Protein AF-A0A7V9QC37-F1 (afdb_monomer)

pLDDT: mean 75.54, std 16.84, range [32.41, 96.56]

Nearest PDB structures (foldseek):
  2bx2-assembly1_L  TM=6.030E-01  e=2.414E-02  Escherichia coli
  3cw2-assembly4_H  TM=5.664E-01  e=1.465E-01  Saccharolobus solfataricus
  8oz0-assembly1_D  TM=5.787E-01  e=1.755E-01  Homo sapiens
  2c4r-assembly1_L  TM=5.734E-01  e=3.611E-01  Escherichia coli
  1q46-assembly1_A  TM=5.585E-01  e=3.202E-01  Saccharomyces cerevisiae

Solvent-accessible surface area (backbone atoms only — not comparable to full-atom values): 7941 Å² total; per-residue (Å²): 91,75,60,98,72,37,40,27,31,46,80,93,36,78,46,62,62,88,71,66,55,96,83,63,50,63,52,73,46,69,44,72,46,99,86,70,48,55,35,38,49,35,37,35,53,51,74,56,80,71,90,78,86,76,96,73,97,69,88,80,61,93,61,74,36,79,49,46,31,28,28,69,41,71,38,74,90,73,36,34,32,32,32,40,33,84,72,76,69,68,31,39,39,30,60,47,84,82,57,50,74,64,57,50,53,56,56,67,69,61,51,69,67,41,78,44,40,31,37,22,37,73,47,47,98,51,34,28,36,51,74,44,79,105

Secondary structure (DSSP, 8-state):
---TT-EEEETTEEE-GGG--TT--EEEEEEE-TTS-EEEEEEEEPP---------SS--S---EEEEEEEEEEETTTTEEEEEESSSS-EEEE--TT--HHHHHHHHH--TT-EEEEEEEESSSSEEEEEEE-

Mean predicted aligned error: 10.8 Å

Structure (mmCIF, N/CA/C/O backbone):
data_AF-A0A7V9QC37-F1
#
_entry.id   AF-A0A7V9QC37-F1
#
loop_
_atom_site.group_PDB
_atom_site.id
_atom_site.type_symbol
_atom_site.label_atom_id
_atom_site.label_alt_id
_atom_site.label_comp_id
_atom_site.label_asym_id
_atom_site.label_entity_id
_atom_site.label_seq_id
_atom_site.pdbx_PDB_ins_code
_atom_site.Cartn_x
_atom_site.Cartn_y
_atom_site.Cartn_z
_atom_site.occupancy
_atom_site.B_iso_or_equiv
_atom_site.auth_seq_id
_atom_site.auth_comp_id
_atom_site.auth_asym_id
_atom_site.auth_atom_id
_atom_site.pdbx_PDB_model_num
ATOM 1 N N . ARG A 1 1 ? -7.685 -12.011 21.308 1.00 62.56 1 ARG A N 1
ATOM 2 C CA . ARG A 1 1 ? -7.407 -13.052 20.279 1.00 62.56 1 ARG A CA 1
ATOM 3 C C . ARG A 1 1 ? -8.007 -12.599 18.941 1.00 62.56 1 ARG A C 1
ATOM 5 O O . ARG A 1 1 ? -8.798 -11.662 18.954 1.00 62.56 1 ARG A O 1
ATOM 12 N N . TYR A 1 2 ? -7.623 -13.195 17.811 1.00 61.06 2 TYR A N 1
ATOM 13 C CA . TYR A 1 2 ? -8.267 -12.970 16.506 1.00 61.06 2 TYR A CA 1
ATOM 14 C C . TYR A 1 2 ? -8.790 -14.308 15.972 1.00 61.06 2 TYR A C 1
ATOM 16 O O . TYR A 1 2 ? -8.228 -15.351 16.304 1.00 61.06 2 TYR A O 1
ATOM 24 N N . ASP A 1 3 ? -9.869 -14.284 15.199 1.00 66.50 3 ASP A N 1
ATOM 25 C CA . ASP A 1 3 ? -10.460 -15.467 14.571 1.00 66.50 3 ASP A CA 1
ATOM 26 C C . ASP A 1 3 ? -10.618 -15.238 13.056 1.00 66.50 3 ASP A C 1
ATOM 28 O O . ASP A 1 3 ? -10.183 -14.218 12.513 1.00 66.50 3 ASP A O 1
ATOM 32 N N . GLY A 1 4 ? -11.235 -16.187 12.349 1.00 58.22 4 GLY A N 1
ATOM 33 C CA . GLY A 1 4 ? -11.501 -16.059 10.912 1.00 58.22 4 GLY A CA 1
ATOM 34 C C . GLY A 1 4 ? -12.447 -14.909 10.532 1.00 58.22 4 GLY A C 1
ATOM 35 O O . GLY A 1 4 ? -12.607 -14.638 9.345 1.00 58.22 4 GLY A O 1
ATOM 36 N N . ARG A 1 5 ? -13.069 -14.227 11.505 1.00 63.59 5 ARG A N 1
ATOM 37 C CA . ARG A 1 5 ? -13.974 -13.087 11.297 1.00 63.59 5 ARG A CA 1
ATOM 38 C C . ARG A 1 5 ? -13.274 -11.739 11.479 1.00 63.59 5 ARG A C 1
ATOM 40 O O . ARG A 1 5 ? -13.870 -10.706 11.176 1.00 63.59 5 ARG A O 1
ATOM 47 N N . THR A 1 6 ? -12.023 -11.720 11.943 1.00 65.38 6 THR A N 1
ATOM 48 C CA . THR A 1 6 ? -11.250 -10.485 12.109 1.00 65.38 6 THR A CA 1
ATOM 49 C C . THR A 1 6 ? -10.962 -9.837 10.754 1.00 65.38 6 THR A C 1
ATOM 51 O O . THR A 1 6 ? -10.182 -10.344 9.946 1.00 65.38 6 THR A O 1
ATOM 54 N N . GLN A 1 7 ? -11.558 -8.668 10.522 1.00 66.62 7 GLN A N 1
ATOM 55 C CA . GLN A 1 7 ? -11.400 -7.920 9.277 1.00 66.62 7 GLN A CA 1
ATOM 56 C C . GLN A 1 7 ? -10.353 -6.814 9.442 1.00 66.62 7 GLN A C 1
ATOM 58 O O . GLN A 1 7 ? -10.517 -5.912 10.270 1.00 66.62 7 GLN A O 1
ATOM 63 N N . VAL A 1 8 ? -9.291 -6.849 8.631 1.00 71.38 8 VAL A N 1
ATOM 64 C CA . VAL A 1 8 ? -8.331 -5.740 8.544 1.00 71.38 8 VAL A CA 1
ATOM 65 C C . VAL A 1 8 ? -8.807 -4.769 7.482 1.00 71.38 8 VAL A C 1
ATOM 67 O O . VAL A 1 8 ? -9.106 -5.163 6.361 1.00 71.38 8 VAL A O 1
ATOM 70 N N . THR A 1 9 ? -8.875 -3.493 7.827 1.00 72.50 9 THR A N 1
ATOM 71 C CA . THR A 1 9 ? -9.297 -2.422 6.933 1.00 72.50 9 THR A CA 1
ATOM 72 C C . THR A 1 9 ? -8.195 -1.384 6.808 1.00 72.50 9 THR A C 1
ATOM 74 O O . THR A 1 9 ? -7.628 -0.933 7.801 1.00 72.50 9 THR A O 1
ATOM 77 N N . TYR A 1 10 ? -7.880 -0.990 5.582 1.00 71.38 10 TYR A N 1
ATOM 78 C CA . TYR A 1 10 ? -6.961 0.108 5.299 1.00 71.38 10 T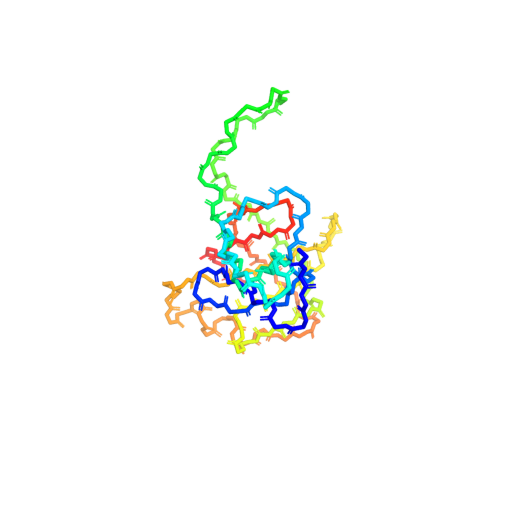YR A CA 1
ATOM 79 C C . TYR A 1 10 ? -7.523 0.919 4.138 1.00 71.38 10 TYR A C 1
ATOM 81 O O . TYR A 1 10 ? -7.952 0.339 3.143 1.00 71.38 10 TYR A O 1
ATOM 89 N N . ASN A 1 11 ? -7.601 2.245 4.286 1.00 69.56 11 ASN A N 1
ATOM 90 C CA . ASN A 1 11 ? -8.251 3.121 3.305 1.00 69.56 11 ASN A CA 1
ATOM 91 C C . ASN A 1 11 ? -9.614 2.561 2.836 1.00 69.56 11 ASN A C 1
ATOM 93 O O . ASN A 1 11 ? -9.886 2.432 1.644 1.00 69.56 11 ASN A O 1
ATOM 97 N N . GLY A 1 12 ? -10.463 2.139 3.782 1.00 68.31 12 GLY A N 1
ATOM 98 C CA . GLY A 1 12 ? -11.806 1.591 3.520 1.00 68.31 12 GLY A CA 1
ATOM 99 C C . GLY A 1 12 ? -11.863 0.264 2.748 1.00 68.31 12 GLY A C 1
ATOM 100 O O . GLY A 1 12 ? -12.953 -0.245 2.513 1.00 68.31 12 GLY A O 1
ATOM 101 N N . ARG A 1 13 ? -10.720 -0.320 2.378 1.00 71.69 13 ARG A N 1
ATOM 102 C CA . ARG A 1 13 ? -10.617 -1.626 1.718 1.00 71.69 13 ARG A CA 1
ATOM 103 C C . ARG A 1 13 ? -10.305 -2.699 2.750 1.00 71.69 13 ARG A C 1
ATOM 105 O O . ARG A 1 13 ? -9.618 -2.428 3.734 1.00 71.69 13 ARG A O 1
ATOM 112 N N . SER A 1 14 ? -10.825 -3.903 2.532 1.00 71.25 14 SER A N 1
ATOM 113 C CA . SER A 1 14 ? -10.595 -5.045 3.420 1.00 71.25 14 SER A CA 1
ATOM 114 C C . SER A 1 14 ? -9.414 -5.871 2.945 1.00 71.25 14 SER A C 1
ATOM 116 O O . SER A 1 14 ? -9.299 -6.151 1.756 1.00 71.25 14 SER A O 1
ATOM 118 N N . PHE A 1 15 ? -8.571 -6.284 3.881 1.00 69.38 15 PHE A N 1
ATOM 119 C CA . PHE A 1 15 ? -7.379 -7.076 3.635 1.00 69.38 15 PHE A CA 1
ATOM 120 C C . PHE A 1 15 ? -7.346 -8.288 4.574 1.00 69.38 15 PHE A C 1
ATOM 122 O O . PHE A 1 15 ? -7.899 -8.235 5.678 1.00 69.38 15 PHE A O 1
ATOM 129 N N . PRO A 1 16 ? -6.678 -9.384 4.176 1.00 66.56 16 PRO A N 1
ATOM 130 C CA . PRO A 1 16 ? -6.434 -10.503 5.078 1.00 66.56 16 PRO A CA 1
ATOM 131 C C . PRO A 1 16 ? -5.537 -10.074 6.247 1.00 66.56 16 PRO A C 1
ATOM 133 O O . PRO A 1 16 ? -4.683 -9.201 6.090 1.00 66.56 16 PRO A O 1
ATOM 136 N N . ILE A 1 17 ? -5.654 -10.732 7.406 1.00 67.56 17 ILE A N 1
ATOM 137 C CA . ILE A 1 17 ? -4.822 -10.413 8.582 1.00 67.56 17 ILE A CA 1
ATOM 138 C C . ILE A 1 17 ? -3.322 -10.598 8.330 1.00 67.56 17 ILE A C 1
ATOM 140 O O . ILE A 1 17 ? -2.512 -9.855 8.866 1.00 67.56 17 ILE A O 1
ATOM 144 N N . ARG A 1 18 ? -2.961 -11.506 7.412 1.00 67.94 18 ARG A N 1
ATOM 145 C CA . ARG A 1 18 ? -1.588 -11.708 6.912 1.00 67.94 18 ARG A CA 1
ATOM 146 C C . ARG A 1 18 ? -1.008 -10.484 6.199 1.00 67.94 18 ARG A C 1
ATOM 148 O O . ARG A 1 18 ? 0.149 -10.500 5.808 1.00 67.94 18 ARG A O 1
ATOM 155 N N . SER A 1 19 ? -1.831 -9.470 5.941 1.00 66.31 19 SER A N 1
ATOM 156 C CA . SER A 1 19 ? -1.374 -8.199 5.400 1.00 66.31 19 SER A CA 1
ATOM 157 C C . SER A 1 19 ? -0.819 -7.259 6.468 1.00 66.31 19 SER A C 1
ATOM 159 O O . SER A 1 19 ? -0.167 -6.292 6.092 1.00 66.31 19 SER A O 1
ATOM 161 N N . LEU A 1 20 ? -1.091 -7.512 7.751 1.00 70.19 20 LEU A N 1
ATOM 162 C CA . LEU A 1 20 ? -0.498 -6.755 8.845 1.00 70.19 20 LEU A CA 1
ATOM 163 C C . LEU A 1 20 ? 0.941 -7.198 9.053 1.00 70.19 20 LEU A C 1
ATOM 165 O O . LEU A 1 20 ? 1.210 -8.389 9.224 1.00 70.19 20 LEU A O 1
ATOM 169 N N . ASP A 1 21 ? 1.833 -6.223 9.115 1.00 67.19 21 ASP A N 1
ATOM 170 C CA . ASP A 1 21 ? 3.237 -6.442 9.412 1.00 67.19 21 ASP A CA 1
ATOM 171 C C . ASP A 1 21 ? 3.616 -5.869 10.776 1.00 67.19 21 ASP A C 1
ATOM 173 O O . ASP A 1 21 ? 2.990 -4.948 11.311 1.00 67.19 21 ASP A O 1
ATOM 177 N N . ARG A 1 22 ? 4.672 -6.433 11.376 1.00 59.03 22 ARG A N 1
ATOM 178 C CA . ARG A 1 22 ? 5.201 -5.914 12.642 1.00 59.03 22 ARG A CA 1
ATOM 179 C C . ARG A 1 22 ? 5.661 -4.469 12.435 1.00 59.03 22 ARG A C 1
ATOM 181 O O . ARG A 1 22 ? 6.537 -4.208 11.613 1.00 59.03 22 ARG A O 1
ATOM 188 N N . GLY A 1 23 ? 5.088 -3.553 13.213 1.00 63.38 23 GLY A N 1
ATOM 189 C CA . GLY A 1 23 ? 5.325 -2.111 13.101 1.00 63.38 23 GLY A CA 1
ATOM 190 C C . GLY A 1 23 ? 4.161 -1.329 12.488 1.00 63.38 23 GLY A C 1
ATOM 191 O O . GLY A 1 23 ? 4.195 -0.101 12.523 1.00 63.38 23 GLY A O 1
ATOM 192 N N . ASP A 1 24 ? 3.120 -2.001 11.985 1.00 68.56 24 ASP A N 1
ATOM 193 C CA . ASP A 1 24 ? 1.884 -1.331 11.582 1.00 68.56 24 ASP A CA 1
ATOM 194 C C . ASP A 1 24 ? 1.177 -0.747 12.814 1.00 68.56 24 ASP A C 1
ATOM 196 O O . ASP A 1 24 ? 0.861 -1.457 13.774 1.00 68.56 24 ASP A O 1
ATOM 200 N N . ARG A 1 25 ? 0.896 0.561 12.785 1.00 69.38 25 ARG A N 1
ATOM 201 C CA . ARG A 1 25 ? 0.025 1.187 13.781 1.00 69.38 25 ARG A CA 1
ATOM 202 C C . ARG A 1 25 ? -1.421 0.902 13.399 1.00 69.38 25 ARG A C 1
ATOM 204 O O . ARG A 1 25 ? -1.837 1.171 12.272 1.00 69.38 25 ARG A O 1
ATOM 211 N N . VAL A 1 26 ? -2.181 0.343 14.332 1.00 71.38 26 VAL A N 1
ATOM 212 C CA . VAL A 1 26 ? -3.566 -0.054 14.090 1.00 71.38 26 VAL A CA 1
ATOM 213 C C . VAL A 1 26 ? -4.484 0.404 15.216 1.00 71.38 26 VAL A C 1
ATOM 215 O O . VAL A 1 26 ? -4.119 0.316 16.385 1.00 71.38 26 VAL A O 1
ATOM 218 N N . SER A 1 27 ? -5.703 0.817 14.876 1.00 76.88 27 SER A N 1
ATOM 219 C CA . SER A 1 27 ? -6.808 0.916 15.832 1.00 76.88 27 SER A CA 1
ATOM 220 C C . SER A 1 27 ? -7.626 -0.375 15.781 1.00 76.88 27 SER A C 1
ATOM 222 O O . SER A 1 27 ? -8.017 -0.837 14.706 1.00 76.88 27 SER A O 1
ATOM 224 N N . ILE A 1 28 ? -7.894 -0.975 16.941 1.00 75.62 28 ILE A N 1
ATOM 225 C CA . ILE A 1 28 ? -8.604 -2.255 17.043 1.00 75.62 28 ILE A CA 1
ATOM 226 C C . ILE A 1 28 ? -9.947 -2.030 17.733 1.00 75.62 28 ILE A C 1
ATOM 228 O O . ILE A 1 2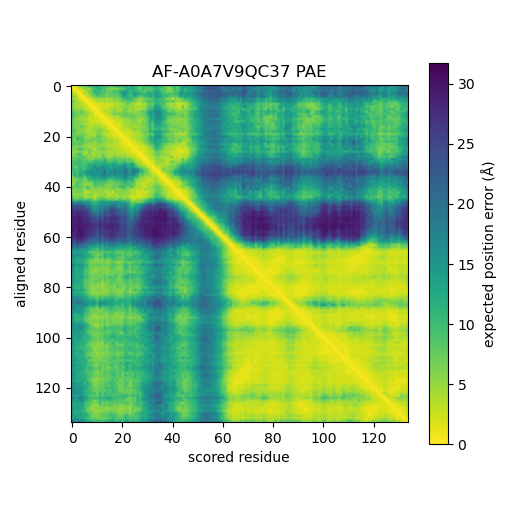8 ? -10.003 -1.535 18.854 1.00 75.62 28 ILE A O 1
ATOM 232 N N . GLN A 1 29 ? -11.029 -2.438 17.077 1.00 77.00 29 GLN A N 1
ATOM 233 C CA . GLN A 1 29 ? -12.333 -2.590 17.704 1.00 77.00 29 GLN A CA 1
ATOM 234 C C . GLN A 1 29 ? -12.456 -4.019 18.231 1.00 77.00 29 GLN A C 1
ATOM 236 O O . GLN A 1 29 ? -12.466 -4.980 17.452 1.00 77.00 29 GLN A O 1
ATOM 241 N N . VAL A 1 30 ? -12.537 -4.144 19.554 1.00 79.38 30 VAL A N 1
ATOM 242 C CA . VAL A 1 30 ? -12.715 -5.421 20.249 1.00 79.38 30 VAL A CA 1
ATOM 243 C C . VAL A 1 30 ? -14.179 -5.649 20.607 1.00 79.38 30 VAL A C 1
ATOM 245 O O . VAL A 1 30 ? -14.917 -4.706 20.886 1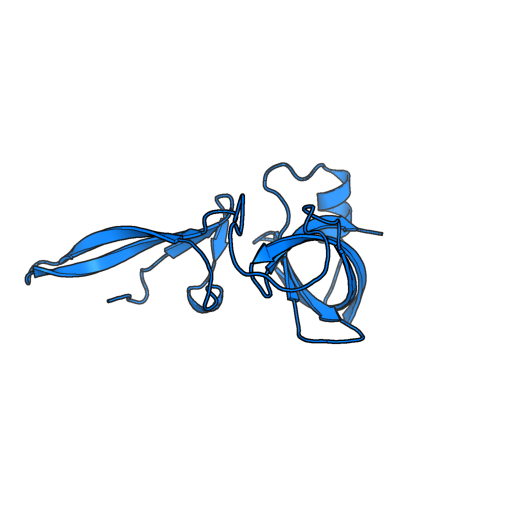.00 79.38 30 VAL A O 1
ATOM 248 N N . GLU A 1 31 ? -14.589 -6.909 20.597 1.00 75.56 31 GLU A N 1
ATOM 249 C CA . GLU A 1 31 ? -15.889 -7.371 21.065 1.00 75.56 31 GLU A CA 1
ATOM 250 C C . GLU A 1 31 ? -15.683 -8.440 22.134 1.00 75.56 31 GLU A C 1
ATOM 252 O O . GLU A 1 31 ? -14.737 -9.231 22.066 1.00 75.56 31 GLU A O 1
ATOM 257 N N . ARG A 1 32 ? -16.541 -8.426 23.153 1.00 67.62 32 ARG A N 1
ATOM 258 C CA . ARG A 1 32 ? -16.473 -9.367 24.265 1.00 67.62 32 ARG A CA 1
ATOM 259 C C . ARG A 1 32 ? -17.414 -10.530 23.962 1.00 67.62 32 ARG A C 1
ATOM 261 O O . ARG A 1 32 ? -18.609 -10.321 23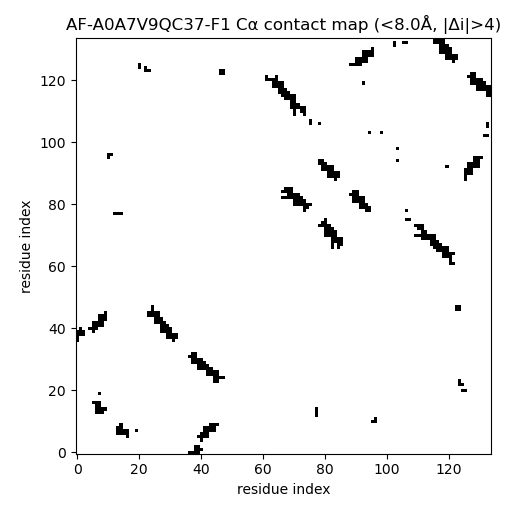.802 1.00 67.62 32 ARG A O 1
ATOM 268 N N . GLY A 1 33 ? -16.866 -11.734 23.846 1.00 66.25 33 GLY A N 1
ATOM 269 C CA . GLY A 1 33 ? -17.647 -12.952 23.659 1.00 66.25 33 GLY A CA 1
ATOM 270 C C . GLY A 1 33 ? -18.364 -13.377 24.943 1.00 66.25 33 GLY A C 1
ATOM 271 O O . GLY A 1 33 ? -18.032 -12.922 26.037 1.00 66.25 33 GLY A O 1
ATOM 272 N N . ASN A 1 34 ? -19.306 -14.315 24.818 1.00 62.28 34 ASN A N 1
ATOM 273 C CA . ASN A 1 34 ? -20.195 -14.756 25.907 1.00 62.28 34 ASN A CA 1
ATOM 274 C C . ASN A 1 34 ? -19.481 -15.338 27.145 1.00 62.28 34 ASN A C 1
ATOM 276 O O . ASN A 1 34 ? -20.088 -15.429 28.205 1.00 62.28 34 ASN A O 1
ATOM 280 N N . ARG A 1 35 ? -18.204 -15.732 27.034 1.00 72.56 35 ARG A N 1
ATOM 281 C CA . ARG A 1 35 ? -17.375 -16.239 28.149 1.00 72.56 35 ARG A CA 1
ATOM 282 C C . ARG A 1 35 ? -16.378 -15.209 28.698 1.00 72.56 35 ARG A C 1
ATOM 284 O O . ARG A 1 35 ? -15.488 -15.563 29.459 1.00 72.56 35 ARG A O 1
ATOM 291 N N . GLY A 1 36 ? -16.500 -13.938 28.306 1.00 68.75 36 GLY A N 1
ATOM 292 C CA . GLY A 1 36 ? -15.610 -12.856 28.744 1.00 68.75 36 GLY A CA 1
ATOM 293 C C . GLY A 1 36 ? -14.356 -12.657 27.883 1.00 68.75 36 GLY A C 1
ATOM 294 O O . GLY A 1 36 ? -13.643 -11.672 28.079 1.00 68.75 36 GLY A O 1
ATOM 295 N N . ASP A 1 37 ? -14.116 -13.528 26.900 1.00 75.19 37 ASP A N 1
ATOM 296 C CA . ASP A 1 37 ? -12.998 -13.441 25.955 1.00 75.19 37 ASP A CA 1
ATOM 297 C C . ASP A 1 37 ? -13.091 -12.201 25.046 1.00 75.19 37 ASP A C 1
ATOM 299 O O . ASP A 1 37 ? -14.148 -11.894 24.497 1.00 75.19 37 ASP A O 1
ATOM 303 N N . LEU A 1 38 ? -11.969 -11.502 24.835 1.00 65.25 38 LEU A N 1
ATOM 304 C CA . LEU A 1 38 ? -11.887 -10.358 23.918 1.00 65.25 38 LEU A CA 1
ATOM 305 C C . LEU A 1 38 ? -11.418 -10.793 22.521 1.00 65.25 38 LEU A C 1
ATOM 307 O O . LEU A 1 38 ? -10.288 -11.276 22.333 1.00 65.25 38 LEU A O 1
ATOM 311 N N . TYR A 1 39 ? -12.269 -10.554 21.525 1.00 69.12 39 TYR A N 1
ATOM 312 C CA . TYR A 1 39 ? -12.012 -10.835 20.116 1.00 69.12 39 TYR A CA 1
ATOM 313 C C . TYR A 1 39 ? -11.849 -9.543 19.320 1.00 69.12 39 TYR A C 1
ATOM 315 O O . TYR A 1 39 ? -12.631 -8.605 19.456 1.00 69.12 39 TYR A O 1
ATOM 323 N N . ALA A 1 40 ? -10.829 -9.487 18.465 1.00 68.06 40 ALA A N 1
ATOM 324 C CA . ALA A 1 40 ? -10.670 -8.388 17.523 1.00 68.06 40 ALA A CA 1
ATOM 325 C C . ALA A 1 40 ? -11.702 -8.530 16.393 1.00 68.06 40 ALA A C 1
ATOM 327 O O . ALA A 1 40 ? -11.560 -9.394 15.528 1.00 68.06 40 ALA A O 1
ATOM 328 N N . ARG A 1 41 ? -12.728 -7.674 16.376 1.00 73.00 41 ARG A N 1
ATOM 329 C CA . ARG A 1 41 ? -13.732 -7.660 15.301 1.00 73.00 41 ARG A CA 1
ATOM 330 C C . ARG A 1 41 ? -13.222 -6.909 14.076 1.00 73.00 41 ARG A C 1
ATOM 332 O O . ARG A 1 41 ? -13.368 -7.373 12.948 1.00 73.00 41 ARG A O 1
ATOM 339 N N . ARG A 1 42 ? -12.600 -5.749 14.291 1.00 69.50 42 ARG A N 1
ATOM 340 C CA . ARG A 1 42 ? -12.094 -4.902 13.207 1.00 69.50 42 ARG A CA 1
ATOM 341 C C . ARG A 1 42 ? -10.748 -4.313 13.572 1.00 69.50 42 ARG A C 1
ATOM 343 O O . ARG A 1 42 ? -10.596 -3.735 14.641 1.00 69.50 42 ARG A O 1
ATOM 350 N N . ILE A 1 43 ? -9.796 -4.417 12.657 1.00 71.56 43 ILE A N 1
ATOM 351 C CA . ILE A 1 43 ? -8.494 -3.763 12.758 1.00 71.56 43 ILE A CA 1
ATOM 352 C C . ILE A 1 43 ? -8.441 -2.707 11.660 1.00 71.56 43 ILE A C 1
ATOM 354 O O . ILE A 1 43 ? -8.724 -3.004 10.502 1.00 71.56 43 ILE A O 1
ATOM 358 N N . ARG A 1 44 ? -8.112 -1.465 11.998 1.00 70.06 44 ARG A N 1
ATOM 359 C CA . ARG A 1 44 ? -7.906 -0.382 11.038 1.00 70.06 44 ARG A CA 1
ATOM 360 C C . ARG A 1 44 ? -6.439 0.007 11.054 1.00 70.06 44 ARG A C 1
ATOM 362 O O . ARG A 1 44 ? -5.944 0.388 12.103 1.00 70.06 44 ARG A O 1
ATOM 369 N N . VAL A 1 45 ? -5.757 -0.076 9.915 1.00 69.94 45 VAL A N 1
ATOM 370 C CA . VAL A 1 45 ? -4.374 0.409 9.810 1.00 69.94 45 VAL A CA 1
ATOM 371 C C . VAL A 1 45 ? -4.398 1.928 9.731 1.00 69.94 45 VAL A C 1
ATOM 373 O O . VAL A 1 45 ? -5.035 2.504 8.846 1.00 69.94 45 VAL A O 1
ATOM 376 N N . GLU A 1 46 ? -3.723 2.571 10.673 1.00 66.00 46 GLU A N 1
ATOM 377 C CA . GLU A 1 46 ? -3.521 4.009 10.674 1.00 66.00 46 GLU A CA 1
ATOM 378 C C . GLU A 1 46 ? -2.357 4.311 9.734 1.00 66.00 46 GLU A C 1
ATOM 380 O O . GLU A 1 46 ? -1.244 3.818 9.916 1.00 66.00 46 GLU A O 1
ATOM 385 N N . SER A 1 47 ? -2.608 5.112 8.697 1.00 53.56 47 SER A N 1
ATOM 386 C CA . SER A 1 47 ? -1.540 5.651 7.858 1.00 53.56 47 SER A CA 1
ATOM 387 C C . SER A 1 47 ? -0.558 6.386 8.765 1.00 53.56 47 SER A C 1
ATOM 389 O O . SER A 1 47 ? -0.963 7.354 9.417 1.00 53.56 47 SER A O 1
ATOM 391 N N . ALA A 1 48 ? 0.694 5.930 8.829 1.00 45.94 48 ALA A N 1
ATOM 392 C CA . ALA A 1 48 ? 1.720 6.526 9.670 1.00 45.94 48 ALA A CA 1
ATOM 393 C C . ALA A 1 48 ? 2.007 7.965 9.216 1.00 45.94 48 ALA A C 1
ATOM 395 O O . ALA A 1 48 ? 2.932 8.239 8.457 1.00 45.94 48 ALA A O 1
ATOM 396 N N . ARG A 1 49 ? 1.221 8.929 9.699 1.00 40.94 49 A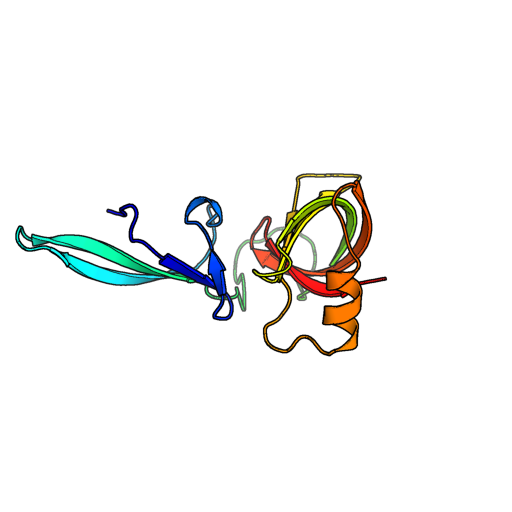RG A N 1
ATOM 397 C CA . ARG A 1 49 ? 1.672 10.311 9.767 1.00 40.94 49 ARG A CA 1
ATOM 398 C C . ARG A 1 49 ? 2.552 10.402 11.001 1.00 40.94 49 ARG A C 1
ATOM 400 O O . ARG A 1 49 ? 2.048 10.476 12.115 1.00 40.94 49 ARG A O 1
ATOM 407 N N . ARG A 1 50 ? 3.861 10.447 10.735 1.00 39.06 50 ARG A N 1
ATOM 408 C CA . ARG A 1 50 ? 4.972 10.700 11.665 1.00 39.06 50 ARG A CA 1
ATOM 409 C C . ARG A 1 50 ? 5.452 9.450 12.408 1.00 39.06 50 ARG A C 1
ATOM 411 O O . ARG A 1 50 ? 5.013 9.145 13.510 1.00 39.06 50 ARG A O 1
ATOM 418 N N . ALA A 1 51 ? 6.463 8.798 11.838 1.00 35.66 51 ALA A N 1
ATOM 419 C CA . ALA A 1 51 ? 7.497 8.181 12.657 1.00 35.66 51 ALA A CA 1
ATOM 420 C C . ALA A 1 51 ? 8.344 9.318 13.260 1.00 35.66 51 ALA A C 1
ATOM 422 O O . ALA A 1 51 ? 9.356 9.725 12.697 1.00 35.66 51 ALA A O 1
ATOM 423 N N . SER A 1 52 ? 7.874 9.910 14.361 1.00 38.72 52 SER A N 1
ATOM 424 C CA . SER A 1 52 ? 8.739 10.705 15.229 1.00 38.72 52 SER A CA 1
ATOM 425 C C . SER A 1 52 ? 9.525 9.744 16.118 1.00 38.72 52 SER A C 1
ATOM 427 O O . SER A 1 52 ? 8.922 9.037 16.922 1.00 38.72 52 SER A O 1
ATOM 429 N N . GLY A 1 53 ? 10.851 9.760 15.985 1.00 35.47 53 GLY A N 1
ATOM 430 C CA . GLY A 1 53 ? 11.773 9.208 16.976 1.00 35.47 53 GLY A CA 1
ATOM 431 C C . GLY A 1 53 ? 12.312 7.813 16.666 1.00 35.47 53 GLY A C 1
ATOM 432 O O . GLY A 1 53 ? 11.799 6.832 17.179 1.00 35.47 53 GLY A O 1
ATOM 433 N N . GLN A 1 54 ? 13.387 7.750 15.880 1.00 32.41 54 GLN A N 1
ATOM 434 C CA . GLN A 1 54 ? 14.622 7.057 16.264 1.00 32.41 54 GLN A CA 1
ATOM 435 C C . GLN A 1 54 ? 15.740 7.603 15.363 1.00 32.41 54 GLN A C 1
ATOM 437 O O . GLN A 1 54 ? 15.575 7.682 14.147 1.00 32.41 54 GLN A O 1
ATOM 442 N N . ARG A 1 55 ? 16.816 8.096 15.979 1.00 44.75 55 ARG A N 1
ATOM 443 C CA . ARG A 1 55 ? 17.966 8.710 15.308 1.00 44.75 55 ARG A CA 1
ATOM 444 C C . ARG A 1 55 ? 18.673 7.649 14.465 1.00 44.75 55 ARG A C 1
ATOM 446 O O . ARG A 1 55 ? 19.134 6.687 15.052 1.00 44.75 55 ARG A O 1
ATOM 453 N N . ASP A 1 56 ? 18.710 7.842 13.150 1.00 38.34 56 ASP A N 1
ATOM 454 C CA . ASP A 1 56 ? 19.752 7.357 12.239 1.00 38.34 56 ASP A CA 1
ATOM 455 C C . ASP A 1 56 ? 19.638 8.125 10.911 1.00 38.34 56 ASP A C 1
ATOM 457 O O . ASP A 1 56 ? 18.563 8.552 10.477 1.00 38.34 56 ASP A O 1
ATOM 461 N N . ASP A 1 57 ? 20.783 8.388 10.305 1.00 37.16 57 ASP A N 1
ATOM 462 C CA . ASP A 1 57 ? 21.009 9.449 9.337 1.00 37.16 57 ASP A CA 1
ATOM 463 C C . ASP A 1 57 ? 20.303 9.238 7.990 1.00 37.16 57 ASP A C 1
ATOM 465 O O . ASP A 1 57 ? 20.669 8.353 7.218 1.00 37.16 57 ASP A O 1
ATOM 469 N N . ARG A 1 58 ? 19.313 10.100 7.693 1.00 38.19 58 ARG A N 1
ATOM 470 C CA . ARG A 1 58 ? 18.950 10.685 6.374 1.00 38.19 58 ARG A CA 1
ATOM 471 C C . ARG A 1 58 ? 17.521 11.244 6.427 1.00 38.19 58 ARG A C 1
ATOM 473 O O . ARG A 1 58 ? 16.565 10.532 6.149 1.00 38.19 58 ARG A O 1
ATOM 480 N N . ARG A 1 59 ? 17.397 12.545 6.730 1.00 34.97 59 ARG A N 1
ATOM 481 C CA . ARG A 1 59 ? 16.278 13.459 6.384 1.00 34.97 59 ARG A CA 1
ATOM 482 C C . ARG A 1 59 ? 15.005 12.758 5.858 1.00 34.97 59 ARG A C 1
ATOM 484 O O . ARG A 1 59 ? 14.812 12.644 4.650 1.00 34.97 59 ARG A O 1
ATOM 491 N N . ALA A 1 60 ? 14.132 12.312 6.756 1.00 39.81 60 ALA A N 1
ATOM 492 C CA . ALA A 1 60 ? 12.822 11.770 6.413 1.00 39.81 60 ALA A CA 1
ATOM 493 C C . ALA A 1 60 ? 11.785 12.904 6.306 1.00 39.81 60 ALA A C 1
ATOM 495 O O . ALA A 1 60 ? 10.907 13.060 7.151 1.00 39.81 60 ALA A O 1
ATOM 496 N N . GLU A 1 61 ? 11.867 13.688 5.228 1.00 41.19 61 GLU A N 1
ATOM 497 C CA . GLU A 1 61 ? 10.623 14.075 4.551 1.00 41.19 61 GLU A CA 1
ATOM 498 C C . GLU A 1 61 ? 9.917 12.778 4.130 1.00 41.19 61 GLU A C 1
ATOM 500 O O . GLU A 1 61 ? 10.575 11.748 3.969 1.00 41.19 61 GLU A O 1
ATOM 505 N N . ALA A 1 62 ? 8.600 12.790 3.935 1.00 49.31 62 ALA A N 1
ATOM 506 C CA . ALA A 1 62 ? 7.909 11.708 3.237 1.00 49.31 62 ALA A CA 1
ATOM 507 C C . ALA A 1 62 ? 8.412 11.663 1.779 1.00 49.31 62 ALA A C 1
ATOM 509 O O . ALA A 1 62 ? 7.753 12.136 0.860 1.00 49.31 62 ALA A O 1
ATOM 510 N N . ARG A 1 63 ? 9.648 11.195 1.586 1.00 55.94 63 ARG A N 1
ATOM 511 C CA . ARG A 1 63 ? 10.367 11.220 0.325 1.00 55.94 63 ARG A CA 1
ATOM 512 C C . ARG A 1 63 ? 9.691 10.202 -0.564 1.00 55.94 63 ARG A C 1
ATOM 514 O O . ARG A 1 63 ? 9.737 8.999 -0.297 1.00 55.94 63 ARG A O 1
ATOM 521 N N . LEU A 1 64 ? 9.032 10.727 -1.588 1.00 62.56 64 LEU A N 1
ATOM 522 C CA . LEU A 1 64 ? 8.573 9.980 -2.746 1.00 62.56 64 LEU A CA 1
ATOM 523 C C . LEU A 1 64 ? 9.647 8.948 -3.101 1.00 62.56 64 LEU A C 1
ATOM 525 O O . LEU A 1 64 ? 10.805 9.288 -3.345 1.00 62.56 64 LEU A O 1
ATOM 529 N N . SER A 1 65 ? 9.273 7.678 -2.999 1.00 79.38 65 SER A N 1
ATOM 530 C CA . SER A 1 65 ? 10.158 6.543 -3.210 1.00 79.38 65 SER A CA 1
ATOM 531 C C . SER A 1 65 ? 9.771 5.870 -4.515 1.00 79.38 65 SER A C 1
ATOM 533 O O . SER A 1 65 ? 8.592 5.641 -4.784 1.00 79.38 65 SER A O 1
ATOM 535 N N . TYR A 1 66 ? 10.768 5.552 -5.335 1.00 87.00 66 TYR A N 1
ATOM 536 C CA . TYR A 1 66 ? 10.554 4.817 -6.574 1.00 87.00 66 TYR A CA 1
ATOM 537 C C . TYR A 1 66 ? 10.697 3.322 -6.312 1.00 87.00 66 TYR A C 1
ATOM 539 O O . TYR A 1 66 ? 11.729 2.862 -5.825 1.00 87.00 66 TYR A O 1
ATOM 547 N N . VAL A 1 67 ? 9.663 2.567 -6.662 1.00 89.44 67 VAL A N 1
ATOM 548 C CA . VAL A 1 67 ? 9.668 1.108 -6.655 1.00 89.44 67 VAL A CA 1
ATOM 549 C C . VAL A 1 67 ? 9.700 0.639 -8.097 1.00 89.44 67 VAL A C 1
ATOM 551 O O . VAL A 1 67 ? 8.765 0.874 -8.859 1.00 89.44 67 VAL A O 1
ATOM 554 N N . GLU A 1 68 ? 10.789 -0.023 -8.464 1.00 93.25 68 GLU A N 1
ATOM 555 C CA . GLU A 1 68 ? 10.999 -0.570 -9.799 1.00 93.25 68 GLU A CA 1
ATOM 556 C C . GLU A 1 68 ? 11.241 -2.074 -9.719 1.00 93.25 68 GLU A C 1
ATOM 558 O O . GLU A 1 68 ? 12.067 -2.548 -8.929 1.00 93.25 68 GLU A O 1
ATOM 563 N N . GLY A 1 69 ? 10.512 -2.826 -10.535 1.00 94.12 69 GLY A N 1
ATOM 564 C CA . GLY A 1 69 ? 10.665 -4.267 -10.625 1.00 94.12 69 GLY A CA 1
ATOM 565 C C . GLY A 1 69 ? 9.470 -4.924 -11.285 1.00 94.12 69 GLY A C 1
ATOM 566 O O . GLY A 1 69 ? 8.808 -4.333 -12.1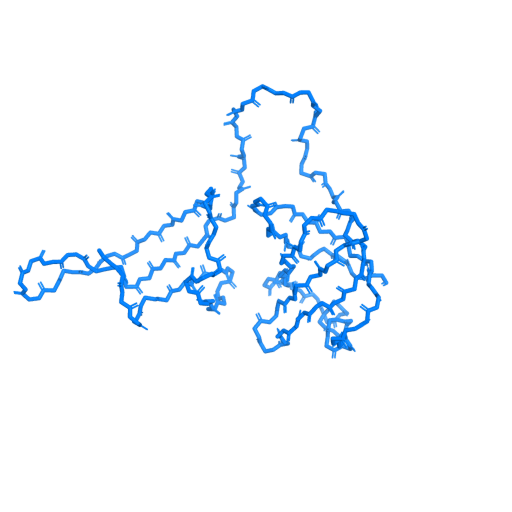34 1.00 94.12 69 GLY A O 1
ATOM 567 N N . ARG A 1 70 ? 9.187 -6.169 -10.895 1.00 96.56 70 ARG A N 1
ATOM 568 C CA . ARG A 1 70 ? 8.134 -6.976 -11.522 1.00 96.56 70 ARG A CA 1
ATOM 569 C C . ARG A 1 70 ? 6.953 -7.198 -10.599 1.00 96.56 70 ARG A C 1
ATOM 571 O O . ARG A 1 70 ? 7.128 -7.528 -9.425 1.00 96.56 70 ARG A O 1
ATOM 578 N N . VAL A 1 71 ? 5.749 -7.103 -11.149 1.00 96.06 71 VAL A N 1
ATOM 579 C CA . VAL A 1 71 ? 4.517 -7.447 -10.437 1.00 96.06 71 VAL A CA 1
ATOM 580 C C . VAL A 1 71 ? 4.524 -8.946 -10.135 1.00 96.06 71 VAL A C 1
ATOM 582 O O . VAL A 1 71 ? 4.459 -9.787 -11.032 1.00 96.06 71 VAL A O 1
ATOM 585 N N . HIS A 1 72 ? 4.616 -9.296 -8.856 1.00 95.00 72 HIS A N 1
ATOM 586 C CA . HIS A 1 72 ? 4.568 -10.676 -8.386 1.00 95.00 72 HIS A CA 1
ATOM 587 C C . HIS A 1 72 ? 3.124 -11.160 -8.219 1.00 95.00 72 HIS A C 1
ATOM 589 O O . HIS A 1 72 ? 2.781 -12.263 -8.653 1.00 95.00 72 HIS A O 1
ATOM 595 N N . ARG A 1 73 ? 2.280 -10.319 -7.612 1.00 93.69 73 ARG A N 1
ATOM 596 C CA . ARG A 1 73 ? 0.842 -10.541 -7.411 1.00 93.69 73 ARG A CA 1
ATOM 597 C C . ARG A 1 73 ? 0.097 -9.227 -7.572 1.00 93.69 73 ARG A C 1
ATOM 599 O O . ARG A 1 73 ? 0.634 -8.174 -7.255 1.00 93.69 73 ARG A O 1
ATOM 606 N N . ILE A 1 74 ? -1.142 -9.294 -8.031 1.00 94.00 74 ILE A N 1
ATOM 607 C CA . ILE A 1 74 ? -2.010 -8.128 -8.162 1.00 94.00 74 ILE A CA 1
ATOM 608 C C . ILE A 1 74 ? -3.450 -8.545 -7.892 1.00 94.00 74 ILE A C 1
ATOM 610 O O . ILE A 1 74 ? -3.889 -9.596 -8.352 1.00 94.00 74 ILE A O 1
ATOM 614 N N . ASP A 1 75 ? -4.166 -7.717 -7.143 1.00 91.69 75 ASP A N 1
ATOM 615 C CA . ASP A 1 75 ? -5.605 -7.811 -6.957 1.00 91.69 75 ASP A CA 1
ATOM 616 C C . ASP A 1 75 ? -6.222 -6.467 -7.347 1.00 91.69 75 ASP A C 1
ATOM 618 O O . ASP A 1 75 ? -6.161 -5.476 -6.615 1.00 91.69 75 ASP A O 1
ATOM 622 N N . GLN A 1 76 ? -6.809 -6.436 -8.540 1.00 89.06 76 GLN A N 1
ATOM 623 C CA . GLN A 1 76 ? -7.441 -5.244 -9.105 1.00 89.06 76 GLN A CA 1
ATOM 624 C C . GLN A 1 76 ? -8.725 -4.872 -8.371 1.00 89.06 76 GLN A C 1
ATOM 626 O O . GLN A 1 76 ? -9.006 -3.695 -8.158 1.00 89.06 76 GLN A O 1
ATOM 631 N N . ARG A 1 77 ? -9.464 -5.874 -7.883 1.00 87.00 77 ARG A N 1
ATOM 632 C CA . ARG A 1 77 ? -10.699 -5.654 -7.124 1.00 87.00 77 ARG A CA 1
ATOM 633 C C . ARG A 1 77 ? -10.381 -4.976 -5.797 1.00 87.00 77 ARG A C 1
ATOM 635 O O . ARG A 1 77 ? -11.044 -4.017 -5.401 1.00 87.00 77 ARG A O 1
ATOM 642 N N . GLN A 1 78 ? -9.339 -5.448 -5.120 1.00 84.69 78 GLN A N 1
ATOM 643 C CA . GLN A 1 78 ? -8.894 -4.886 -3.851 1.00 84.69 78 GLN A CA 1
ATOM 644 C C . GLN A 1 78 ? -7.946 -3.693 -4.017 1.00 84.69 78 GLN A C 1
ATOM 646 O O . GLN A 1 78 ? -7.764 -2.956 -3.051 1.00 84.69 78 GLN A O 1
ATOM 651 N N . GLY A 1 79 ? -7.436 -3.418 -5.218 1.00 88.56 79 GLY A N 1
ATOM 652 C CA . GLY A 1 79 ? -6.630 -2.237 -5.530 1.00 88.56 79 GLY A CA 1
ATOM 653 C C . GLY A 1 79 ? -5.232 -2.276 -4.915 1.00 88.56 79 GLY A C 1
ATOM 654 O O . GLY A 1 79 ? -4.748 -1.251 -4.436 1.00 88.56 79 GLY A O 1
ATOM 655 N N . TRP A 1 80 ? -4.598 -3.448 -4.870 1.00 90.88 80 TRP A N 1
ATOM 656 C CA . TRP A 1 80 ? -3.223 -3.596 -4.387 1.00 90.88 80 TRP A CA 1
ATOM 657 C C . TRP A 1 80 ? -2.413 -4.553 -5.258 1.00 90.88 80 TRP A C 1
ATOM 659 O O . TRP A 1 80 ? -2.955 -5.437 -5.920 1.00 90.88 80 TRP A O 1
ATOM 669 N N . MET A 1 81 ? -1.098 -4.371 -5.263 1.00 93.69 81 MET A N 1
ATOM 670 C CA . MET A 1 81 ? -0.161 -5.265 -5.932 1.00 93.69 81 MET A CA 1
ATOM 671 C C . MET A 1 81 ? 1.089 -5.477 -5.091 1.00 93.69 81 MET A C 1
ATOM 673 O O . MET A 1 81 ? 1.506 -4.602 -4.344 1.00 93.69 81 MET A O 1
ATOM 677 N N . GLU A 1 82 ? 1.691 -6.648 -5.209 1.00 94.25 82 GLU A N 1
ATOM 678 C CA . GLU A 1 82 ? 3.019 -6.938 -4.690 1.00 94.25 82 GLU A CA 1
ATOM 679 C C . GLU A 1 82 ? 4.014 -6.833 -5.833 1.00 94.25 82 GLU A C 1
ATOM 681 O O . GLU A 1 82 ? 3.904 -7.543 -6.835 1.00 94.25 82 GLU A O 1
ATOM 686 N N . VAL A 1 83 ? 4.996 -5.957 -5.670 1.00 93.94 83 VAL A N 1
ATOM 687 C CA . VAL A 1 83 ? 6.102 -5.802 -6.607 1.00 93.94 83 VAL A CA 1
ATOM 688 C C . VAL A 1 83 ? 7.329 -6.425 -5.976 1.00 93.94 83 VAL A C 1
ATOM 690 O O . VAL A 1 83 ? 7.661 -6.122 -4.831 1.00 93.94 83 VAL A O 1
ATOM 693 N N . ARG A 1 84 ? 7.997 -7.301 -6.726 1.00 93.94 84 ARG A N 1
ATOM 694 C CA . ARG A 1 84 ? 9.334 -7.785 -6.396 1.00 93.94 84 ARG A CA 1
ATOM 695 C C . ARG A 1 84 ? 10.334 -6.824 -7.038 1.00 93.94 84 ARG A C 1
ATOM 697 O O . ARG A 1 84 ? 10.469 -6.862 -8.267 1.00 93.94 84 ARG A O 1
ATOM 704 N N . PRO A 1 85 ? 10.987 -5.950 -6.256 1.00 87.25 85 PRO A N 1
ATOM 705 C CA . PRO A 1 85 ? 11.917 -4.986 -6.808 1.00 87.25 85 PRO A CA 1
ATOM 706 C C . PRO A 1 85 ? 13.173 -5.685 -7.327 1.00 87.25 85 PRO A C 1
ATOM 708 O O . PRO A 1 85 ? 13.496 -6.796 -6.903 1.00 87.25 85 PRO A O 1
ATOM 711 N N . ASN A 1 86 ? 13.921 -5.006 -8.195 1.00 83.81 86 ASN A N 1
ATOM 712 C CA . ASN A 1 86 ? 15.219 -5.512 -8.661 1.00 83.81 86 ASN A CA 1
ATOM 713 C C . ASN A 1 86 ? 16.239 -5.623 -7.512 1.00 83.81 86 ASN A C 1
ATOM 715 O O . ASN A 1 86 ? 17.168 -6.424 -7.571 1.00 83.81 86 ASN A O 1
ATOM 719 N N . ARG A 1 87 ? 16.064 -4.811 -6.461 1.00 76.88 87 ARG A N 1
ATOM 720 C CA . ARG A 1 87 ? 16.884 -4.807 -5.246 1.00 76.88 87 ARG A CA 1
ATOM 721 C C . ARG A 1 87 ? 15.993 -4.702 -4.011 1.00 76.88 87 ARG A C 1
ATOM 723 O O . ARG A 1 87 ? 15.191 -3.779 -3.915 1.00 76.88 87 ARG A O 1
ATOM 730 N N . GLY A 1 88 ? 16.180 -5.607 -3.054 1.00 77.75 88 GLY A N 1
ATOM 731 C CA . GLY A 1 88 ? 15.456 -5.610 -1.781 1.00 77.75 88 GLY A CA 1
ATOM 732 C C . GLY A 1 88 ? 14.282 -6.590 -1.729 1.00 77.75 88 GLY A C 1
ATOM 733 O O . GLY A 1 88 ? 14.162 -7.505 -2.543 1.00 77.75 88 GLY A O 1
ATOM 734 N N . SER A 1 89 ? 13.438 -6.413 -0.717 1.00 83.12 89 SER A N 1
ATOM 735 C CA . SER A 1 89 ? 12.314 -7.306 -0.429 1.00 83.12 89 SER A CA 1
ATOM 736 C C . SER A 1 89 ? 11.070 -6.945 -1.238 1.00 83.12 89 SER A C 1
ATOM 738 O O . SER A 1 89 ? 10.906 -5.811 -1.675 1.00 83.12 89 SER A O 1
ATOM 740 N N . THR A 1 90 ? 10.161 -7.909 -1.399 1.00 86.25 90 THR A N 1
ATOM 741 C CA . THR A 1 90 ? 8.844 -7.676 -2.013 1.00 86.25 90 THR A CA 1
ATOM 742 C C . THR A 1 90 ? 8.072 -6.609 -1.234 1.00 86.25 90 THR A C 1
ATOM 744 O O . THR A 1 90 ? 8.005 -6.665 -0.006 1.00 86.25 90 THR A O 1
ATOM 747 N N . VAL A 1 91 ? 7.483 -5.653 -1.952 1.00 87.44 91 VAL A N 1
ATOM 748 C CA . VAL A 1 91 ? 6.740 -4.518 -1.387 1.00 87.44 91 VAL A CA 1
ATOM 749 C C . VAL A 1 91 ? 5.292 -4.581 -1.853 1.00 87.44 91 VAL 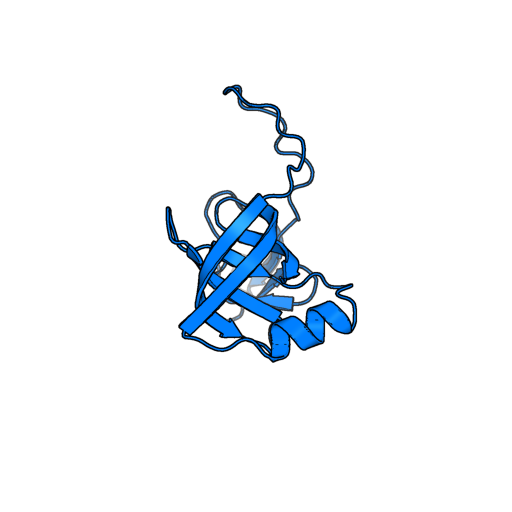A C 1
ATOM 751 O O . VAL A 1 91 ? 5.027 -4.811 -3.034 1.00 87.44 91 VAL A O 1
ATOM 754 N N . ARG A 1 92 ? 4.343 -4.340 -0.942 1.00 90.25 92 ARG A N 1
ATOM 755 C CA . ARG A 1 92 ? 2.927 -4.176 -1.280 1.00 90.25 92 ARG A CA 1
ATOM 756 C C . ARG A 1 92 ? 2.611 -2.711 -1.566 1.00 90.25 92 ARG A C 1
ATOM 758 O O . ARG A 1 92 ? 2.704 -1.857 -0.689 1.00 90.25 92 ARG A O 1
ATOM 765 N N . LEU A 1 93 ? 2.164 -2.445 -2.782 1.00 90.56 93 LEU A N 1
ATOM 766 C CA . LEU A 1 93 ? 1.699 -1.151 -3.256 1.00 90.56 93 LEU A CA 1
ATOM 767 C C . LEU A 1 93 ? 0.171 -1.126 -3.256 1.00 90.56 93 LEU A C 1
ATOM 769 O O . LEU A 1 93 ? -0.463 -2.048 -3.764 1.00 90.56 93 LEU A O 1
ATOM 773 N N . THR A 1 94 ? -0.429 -0.090 -2.675 1.00 90.56 94 THR A N 1
ATOM 774 C CA . THR A 1 94 ? -1.892 0.053 -2.579 1.00 90.56 94 THR A CA 1
ATOM 775 C C . THR A 1 94 ? -2.349 1.313 -3.297 1.00 90.56 94 THR A C 1
ATOM 777 O O . THR A 1 94 ? -1.732 2.366 -3.148 1.00 90.56 94 THR A O 1
ATOM 780 N N . LEU A 1 95 ? -3.438 1.224 -4.058 1.00 89.19 95 LEU A N 1
ATOM 781 C CA . LEU A 1 95 ? -4.066 2.394 -4.655 1.00 89.19 95 LEU A CA 1
ATOM 782 C C . LEU A 1 95 ? -4.676 3.298 -3.571 1.00 89.19 95 LEU A C 1
ATOM 784 O O . LEU A 1 95 ? -5.386 2.802 -2.685 1.00 89.19 95 LEU A O 1
ATOM 788 N N . PRO A 1 96 ? -4.476 4.623 -3.663 1.00 83.75 96 PRO A N 1
ATOM 789 C CA . PRO A 1 96 ? -5.127 5.562 -2.766 1.00 83.75 96 PRO A CA 1
ATOM 790 C C . PRO A 1 96 ? -6.643 5.533 -2.980 1.00 83.75 96 PRO A C 1
ATOM 792 O O . PRO A 1 96 ? -7.140 5.308 -4.085 1.00 83.75 96 PRO A O 1
ATOM 795 N N . GLN A 1 97 ? -7.407 5.819 -1.924 1.00 77.25 97 GLN A N 1
ATOM 796 C CA . GLN A 1 97 ? -8.875 5.877 -2.002 1.00 77.25 97 GLN A CA 1
ATOM 797 C C . GLN A 1 97 ? -9.376 6.884 -3.042 1.00 77.25 97 GLN A C 1
ATOM 799 O O . GLN A 1 97 ? -10.404 6.670 -3.675 1.00 77.25 97 GLN A O 1
ATOM 804 N N . ARG A 1 98 ? -8.629 7.979 -3.205 1.00 80.25 98 ARG A N 1
ATOM 805 C CA . ARG A 1 98 ? -8.914 9.065 -4.145 1.00 80.25 98 ARG A CA 1
ATOM 806 C C . ARG A 1 98 ? -8.085 8.952 -5.427 1.00 80.25 98 ARG A C 1
ATOM 808 O O . ARG A 1 98 ? -7.749 9.973 -6.020 1.00 80.25 98 ARG A O 1
ATOM 815 N N . ALA A 1 99 ? -7.717 7.733 -5.830 1.00 83.50 99 ALA A N 1
ATOM 816 C CA . ALA A 1 99 ? -7.030 7.513 -7.097 1.00 83.50 99 ALA A CA 1
ATOM 817 C C . ALA A 1 99 ? -7.853 8.102 -8.251 1.00 83.50 99 ALA A C 1
ATOM 819 O O . ALA A 1 99 ? -9.057 7.867 -8.368 1.00 83.50 99 ALA A O 1
ATOM 820 N N . ASN A 1 100 ? -7.200 8.879 -9.108 1.00 88.00 100 ASN A N 1
ATOM 821 C CA . ASN A 1 100 ? -7.840 9.441 -10.286 1.00 88.00 100 ASN A CA 1
ATOM 822 C C . ASN A 1 100 ? -8.051 8.363 -11.367 1.00 88.00 100 ASN A C 1
ATOM 824 O O . ASN A 1 100 ? -7.427 7.299 -11.354 1.00 88.00 100 ASN A O 1
ATOM 828 N N . ARG A 1 101 ? -8.912 8.653 -12.353 1.00 87.81 101 ARG A N 1
ATOM 829 C CA . ARG A 1 101 ? -9.235 7.716 -13.448 1.00 87.81 101 ARG A CA 1
ATOM 830 C C . ARG A 1 101 ? -8.002 7.236 -14.220 1.00 87.81 101 ARG A C 1
ATOM 832 O O . ARG A 1 101 ? -8.010 6.121 -14.727 1.00 87.81 101 ARG A O 1
ATOM 839 N N . SER A 1 102 ? -6.964 8.064 -14.340 1.00 88.00 102 SER A N 1
ATOM 840 C CA . SER A 1 102 ? -5.730 7.680 -15.033 1.00 88.00 102 SER A CA 1
ATOM 841 C C . SER A 1 102 ? -4.960 6.623 -14.243 1.00 88.00 102 SER A C 1
ATOM 843 O O . SER A 1 102 ? -4.642 5.574 -14.790 1.00 88.00 102 SER A O 1
ATOM 845 N N . GLN A 1 103 ? -4.761 6.844 -12.940 1.00 88.06 103 GLN A N 1
ATOM 846 C CA . GLN A 1 103 ? -4.101 5.891 -12.043 1.00 88.06 103 GLN A CA 1
ATOM 847 C C . GLN A 1 103 ? -4.836 4.549 -11.998 1.00 88.06 103 GLN A C 1
ATOM 849 O O . GLN A 1 103 ? -4.191 3.508 -12.084 1.00 88.06 103 GLN A O 1
ATOM 854 N N . VAL A 1 104 ? -6.171 4.577 -11.908 1.00 90.31 104 VAL A N 1
ATOM 855 C CA . VAL A 1 104 ? -6.999 3.361 -11.926 1.00 90.31 104 VAL A CA 1
ATOM 856 C C . VAL A 1 104 ? -6.807 2.605 -13.238 1.00 90.31 104 VAL A C 1
ATOM 858 O O . VAL A 1 104 ? -6.472 1.430 -13.211 1.00 90.31 104 VAL A O 1
ATOM 861 N N . ARG A 1 105 ? -6.894 3.285 -14.389 1.00 92.31 105 ARG A N 1
ATOM 862 C CA . ARG A 1 105 ? -6.667 2.643 -15.694 1.00 92.31 105 ARG A CA 1
ATOM 863 C C . ARG A 1 105 ? -5.260 2.077 -15.845 1.00 92.31 105 ARG A C 1
ATOM 865 O O . ARG A 1 105 ? -5.115 0.995 -16.404 1.00 92.31 105 ARG A O 1
ATOM 872 N N . SER A 1 106 ? -4.234 2.793 -15.386 1.00 90.62 106 SER A N 1
ATOM 873 C CA . SER A 1 106 ? -2.859 2.286 -15.415 1.00 90.62 106 SER A CA 1
ATOM 874 C C . SER A 1 106 ? -2.741 1.021 -14.576 1.00 90.62 106 SER A C 1
ATOM 876 O O . SER A 1 106 ? -2.209 0.028 -15.053 1.00 90.62 106 SER A O 1
ATOM 878 N N . PHE A 1 107 ? -3.305 1.023 -13.370 1.00 92.50 107 PHE A N 1
ATOM 879 C CA . PHE A 1 107 ? -3.305 -0.136 -12.484 1.00 92.50 107 PHE A CA 1
ATOM 880 C C . PHE A 1 107 ? -4.100 -1.326 -13.050 1.00 92.50 107 PHE A C 1
ATOM 882 O O . PHE A 1 107 ? -3.630 -2.461 -13.013 1.00 92.50 107 PHE A O 1
ATOM 889 N N . ASP A 1 108 ? -5.263 -1.073 -13.651 1.00 93.44 108 ASP A N 1
ATOM 890 C CA . ASP A 1 108 ? -6.129 -2.093 -14.258 1.00 93.44 108 ASP A CA 1
ATOM 891 C C . ASP A 1 108 ? -5.520 -2.732 -15.513 1.00 93.44 108 ASP A C 1
ATOM 893 O O . ASP A 1 108 ? -5.940 -3.810 -15.945 1.00 93.44 108 ASP A O 1
ATOM 897 N N . ARG A 1 109 ? -4.511 -2.099 -16.116 1.00 93.75 109 ARG A N 1
ATOM 898 C CA . ARG A 1 109 ? -3.743 -2.677 -17.227 1.00 93.75 109 ARG A CA 1
ATOM 899 C C . ARG A 1 109 ? -2.629 -3.601 -16.756 1.00 93.75 109 ARG A C 1
ATOM 901 O O . ARG A 1 109 ? -2.261 -4.491 -17.512 1.00 93.75 109 ARG A O 1
ATOM 908 N N . LEU A 1 110 ? -2.161 -3.450 -15.519 1.00 94.31 110 LEU A N 1
ATOM 909 C CA . LEU A 1 110 ? -1.080 -4.270 -14.983 1.00 94.31 110 LEU A CA 1
ATOM 910 C C . LEU A 1 110 ? -1.515 -5.721 -14.781 1.00 94.31 110 LEU A C 1
ATOM 912 O O . LEU A 1 110 ? -2.650 -6.019 -14.395 1.00 94.31 110 LEU A O 1
ATOM 916 N N . ARG A 1 111 ? -0.589 -6.637 -15.028 1.00 95.12 111 ARG A N 1
ATOM 917 C CA . ARG A 1 111 ? -0.715 -8.080 -14.843 1.00 95.12 111 ARG A CA 1
ATOM 918 C C . ARG A 1 111 ? 0.502 -8.614 -14.100 1.00 95.12 111 ARG A C 1
ATOM 920 O O . ARG A 1 111 ? 1.528 -7.959 -13.940 1.00 95.12 111 ARG A O 1
ATOM 927 N N . ARG A 1 112 ? 0.378 -9.844 -13.606 1.00 95.88 112 ARG A N 1
ATOM 928 C CA . ARG A 1 112 ? 1.507 -10.569 -13.018 1.00 95.88 112 ARG A CA 1
ATOM 929 C C . ARG A 1 112 ? 2.599 -10.759 -14.075 1.00 95.88 112 ARG A C 1
ATOM 931 O O . ARG A 1 112 ? 2.318 -11.270 -15.150 1.00 95.88 112 ARG A O 1
ATOM 938 N N . GLY A 1 113 ? 3.838 -10.433 -13.718 1.00 95.12 113 GLY A N 1
ATOM 939 C CA . GLY A 1 113 ? 5.010 -10.529 -14.591 1.00 95.12 113 GLY A CA 1
ATOM 940 C C . GLY A 1 113 ? 5.435 -9.199 -15.214 1.00 95.12 113 GLY A C 1
ATOM 941 O O . GLY A 1 113 ? 6.613 -9.067 -15.568 1.00 95.12 113 GLY A O 1
ATOM 942 N N . ASP A 1 114 ? 4.526 -8.221 -15.263 1.00 96.38 114 ASP A N 1
ATOM 943 C CA . ASP A 1 114 ? 4.776 -6.901 -15.840 1.00 96.38 114 ASP A CA 1
ATOM 944 C C . ASP A 1 114 ? 5.901 -6.187 -15.105 1.00 96.38 114 ASP A C 1
ATOM 946 O O . ASP A 1 114 ? 5.990 -6.229 -13.873 1.00 96.38 114 ASP A O 1
ATOM 950 N N . HIS A 1 115 ? 6.759 -5.521 -15.873 1.00 95.12 115 HIS A N 1
ATOM 951 C CA . HIS A 1 115 ? 7.735 -4.602 -15.318 1.00 95.12 115 HIS A CA 1
ATOM 952 C C . HIS A 1 115 ? 7.065 -3.254 -15.073 1.00 95.12 115 HIS A C 1
ATOM 954 O O . HIS A 1 115 ? 6.393 -2.726 -15.955 1.00 95.12 115 HIS A O 1
ATOM 960 N N . VAL A 1 116 ? 7.245 -2.703 -13.879 1.00 94.06 116 VAL A N 1
ATOM 961 C CA . VAL A 1 116 ? 6.607 -1.456 -13.468 1.00 94.06 116 VAL A CA 1
ATOM 962 C C .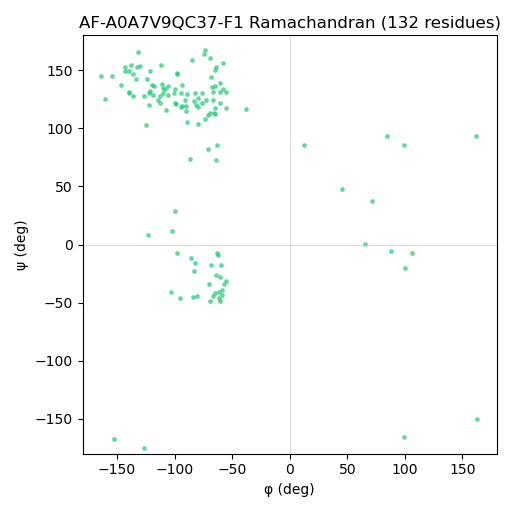 VAL A 1 116 ? 7.598 -0.564 -12.754 1.00 94.06 116 VAL A C 1
ATOM 964 O O . VAL A 1 116 ? 8.463 -1.038 -12.012 1.00 94.06 116 VAL A O 1
ATOM 967 N N . ARG A 1 117 ? 7.417 0.742 -12.936 1.00 93.94 117 ARG A N 1
ATOM 968 C CA . ARG A 1 117 ? 8.073 1.764 -12.134 1.00 93.94 117 ARG A CA 1
ATOM 969 C C . ARG A 1 117 ? 7.001 2.624 -11.486 1.00 93.94 117 ARG A C 1
ATOM 971 O O . ARG A 1 117 ? 6.167 3.224 -12.158 1.00 93.94 117 ARG A O 1
ATOM 978 N N . VAL A 1 118 ? 7.005 2.654 -10.162 1.00 92.19 118 VAL A N 1
ATOM 979 C CA . VAL A 1 118 ? 5.936 3.263 -9.379 1.00 92.19 118 VAL A CA 1
ATOM 980 C C . VAL A 1 118 ? 6.529 4.262 -8.412 1.00 92.19 118 VAL A C 1
ATOM 982 O O . VAL A 1 118 ? 7.436 3.943 -7.650 1.00 92.19 118 VAL A O 1
ATOM 985 N N . GLU A 1 119 ? 6.002 5.472 -8.437 1.00 90.75 119 GLU A N 1
ATOM 986 C CA . GLU A 1 119 ? 6.224 6.462 -7.400 1.00 90.75 119 GLU A CA 1
ATOM 987 C C . GLU A 1 119 ? 5.242 6.187 -6.261 1.00 90.75 119 GLU A C 1
ATOM 989 O O . GLU A 1 119 ? 4.027 6.120 -6.477 1.00 90.75 119 GLU A O 1
ATOM 994 N N . ALA A 1 120 ? 5.765 5.986 -5.056 1.00 88.56 120 ALA A N 1
ATOM 995 C CA . ALA A 1 120 ? 4.977 5.613 -3.897 1.00 88.56 120 ALA A CA 1
ATOM 996 C C . ALA A 1 120 ? 5.489 6.286 -2.622 1.00 88.56 120 ALA A C 1
ATOM 998 O O . ALA A 1 120 ? 6.668 6.616 -2.489 1.00 88.56 120 ALA A O 1
ATOM 999 N N . VAL A 1 121 ? 4.588 6.477 -1.664 1.00 85.62 121 VAL A N 1
ATOM 1000 C CA . VAL A 1 121 ? 4.919 6.992 -0.331 1.00 85.62 121 VAL A CA 1
ATOM 1001 C C . VAL A 1 121 ? 4.854 5.858 0.692 1.00 85.62 121 VAL A C 1
ATOM 1003 O O . VAL A 1 121 ? 3.924 5.045 0.641 1.00 85.62 121 VAL A O 1
ATOM 1006 N N . PRO A 1 122 ? 5.825 5.756 1.616 1.00 78.62 122 PRO A N 1
ATOM 1007 C CA . PRO A 1 122 ? 5.823 4.700 2.615 1.00 78.62 122 PRO A CA 1
ATOM 1008 C C . PRO A 1 122 ? 4.651 4.873 3.584 1.00 78.62 122 PRO A C 1
ATOM 1010 O O . PRO A 1 122 ? 4.424 5.952 4.129 1.00 78.62 122 PRO A O 1
ATOM 1013 N N . VAL A 1 123 ? 3.917 3.784 3.802 1.00 77.12 123 VAL A N 1
ATOM 1014 C CA . VAL A 1 123 ? 2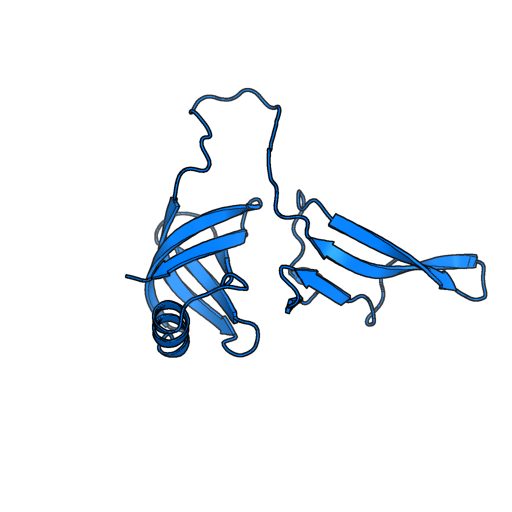.842 3.688 4.802 1.00 77.12 123 VAL A CA 1
ATOM 1015 C C . VAL A 1 123 ? 3.349 2.918 6.017 1.00 77.12 123 VAL A C 1
ATOM 1017 O O . VAL A 1 123 ? 3.075 3.299 7.153 1.00 77.12 123 VAL A O 1
ATOM 1020 N N . SER A 1 124 ? 4.111 1.853 5.764 1.00 72.25 124 SER A N 1
ATOM 1021 C CA . SER A 1 124 ? 4.849 1.078 6.759 1.00 72.25 124 SER A CA 1
ATOM 1022 C C . SER A 1 124 ? 6.078 0.417 6.116 1.00 72.25 124 SER A C 1
ATOM 1024 O O . SER A 1 124 ? 6.473 0.779 5.007 1.00 72.25 124 SER A O 1
ATOM 1026 N N . ARG A 1 125 ? 6.725 -0.535 6.805 1.00 72.88 125 ARG A N 1
ATOM 1027 C CA . ARG A 1 125 ? 8.032 -1.096 6.407 1.00 72.88 125 ARG A CA 1
ATOM 1028 C C . ARG A 1 125 ? 8.035 -1.748 5.016 1.00 72.88 125 ARG A C 1
ATOM 1030 O O . ARG A 1 125 ? 9.020 -1.605 4.300 1.00 72.88 125 ARG A O 1
ATOM 1037 N N . ASN A 1 126 ? 6.978 -2.467 4.635 1.00 75.81 126 ASN A N 1
ATOM 1038 C CA . ASN A 1 126 ? 6.871 -3.136 3.327 1.00 75.81 126 ASN A CA 1
ATOM 1039 C C . ASN A 1 126 ? 5.627 -2.708 2.531 1.00 75.81 126 ASN A C 1
ATOM 1041 O O . ASN A 1 126 ? 5.314 -3.311 1.502 1.00 75.81 126 ASN A O 1
ATOM 1045 N N . ARG A 1 127 ? 4.903 -1.698 3.022 1.00 82.62 127 ARG A N 1
ATOM 1046 C CA . ARG A 1 127 ? 3.656 -1.223 2.438 1.00 82.62 127 ARG A CA 1
ATOM 1047 C C . ARG A 1 127 ? 3.814 0.225 2.025 1.00 82.62 127 ARG A C 1
ATOM 1049 O O . ARG A 1 127 ? 4.201 1.074 2.828 1.00 82.62 127 ARG A O 1
ATOM 1056 N N . MET A 1 128 ? 3.458 0.508 0.784 1.00 86.12 128 MET A N 1
ATOM 1057 C CA . MET A 1 128 ? 3.500 1.854 0.233 1.00 86.12 128 MET A CA 1
ATOM 1058 C C . MET A 1 128 ? 2.191 2.171 -0.490 1.00 86.12 128 MET A C 1
ATOM 1060 O O . MET A 1 128 ? 1.490 1.279 -0.977 1.00 86.12 128 MET A O 1
ATOM 1064 N N . GLU A 1 129 ? 1.845 3.449 -0.538 1.00 88.38 129 GLU A N 1
ATOM 1065 C CA . GLU A 1 129 ? 0.688 3.952 -1.272 1.00 88.38 129 GLU A CA 1
ATOM 1066 C C . GLU A 1 129 ? 1.143 4.530 -2.612 1.00 88.38 129 GLU A C 1
ATOM 1068 O O . GLU A 1 129 ? 2.130 5.262 -2.677 1.00 88.38 129 GLU A O 1
ATOM 1073 N N . ILE A 1 130 ? 0.434 4.178 -3.684 1.00 89.88 130 ILE A N 1
ATOM 1074 C CA . ILE A 1 130 ? 0.772 4.577 -5.051 1.00 89.88 130 ILE A CA 1
ATOM 1075 C C . ILE A 1 130 ? 0.452 6.058 -5.252 1.00 89.88 130 ILE A C 1
ATOM 1077 O O . ILE A 1 130 ? -0.694 6.483 -5.123 1.00 89.88 130 ILE A O 1
ATOM 1081 N N . VAL A 1 131 ? 1.455 6.820 -5.673 1.00 89.06 131 VAL A N 1
ATOM 1082 C CA . VAL A 1 131 ? 1.301 8.200 -6.142 1.00 89.06 131 VAL A CA 1
ATOM 1083 C C . VAL A 1 131 ? 1.184 8.221 -7.661 1.00 89.06 131 VAL A C 1
ATOM 1085 O O . VAL A 1 131 ? 0.278 8.851 -8.205 1.00 89.06 131 VAL A O 1
ATOM 1088 N N . ARG A 1 132 ? 2.045 7.490 -8.375 1.00 87.69 132 ARG A N 1
ATOM 1089 C CA . ARG A 1 132 ? 2.028 7.453 -9.843 1.00 87.69 132 ARG A CA 1
ATOM 1090 C C . ARG A 1 132 ? 2.615 6.154 -10.380 1.00 87.69 132 ARG A C 1
ATOM 1092 O O . ARG A 1 132 ? 3.565 5.627 -9.820 1.00 87.69 132 ARG A O 1
ATOM 1099 N N . ILE A 1 133 ? 2.057 5.669 -11.484 1.00 88.69 133 ILE A N 1
ATOM 1100 C CA . ILE A 1 133 ? 2.586 4.540 -12.260 1.00 88.69 133 ILE A CA 1
ATOM 1101 C C . ILE A 1 133 ? 3.117 5.120 -13.573 1.00 88.69 133 ILE A C 1
ATOM 1103 O O . ILE A 1 133 ? 2.408 5.921 -14.192 1.00 88.69 133 ILE A O 1
ATOM 1107 N N . MET A 1 134 ? 4.348 4.763 -13.937 1.00 86.69 134 MET A N 1
ATOM 1108 C CA . MET A 1 134 ? 5.040 5.199 -15.155 1.00 86.69 134 MET A CA 1
ATOM 1109 C C . MET A 1 134 ? 5.106 4.080 -16.185 1.00 86.69 134 MET A C 1
ATOM 1111 O O . MET A 1 134 ? 5.240 2.909 -15.760 1.00 86.69 134 MET A O 1
#

Sequence (134 aa):
RYDGRTQVTYNGRSFPIRSLDRGDRVSIQVERGNRGDLYARRIRVESARRASGQRDDRRAEARLSYVEGRVHRIDQRQGWMEVRPNRGSTVRLTLPQRANRSQVRSFDRLRRGDHVRVEAVPVSRNRMEIVRIM

Foldseek 3Di:
DEDPQEWEDELNFTDDPVPDDPPFDWDFDWDQDPVRDIYGNYIYGDQDPDPDDDDDDDDDDLDFDKAWAFFQADDLVRAKTWGQGPDDHIAIEGEHNPHDPVQSVVRVPDDGGDTWIFGWGDRDDRYTYTPDTD

Radius of gyration: 16.51 Å; Cα contacts (8 Å, |Δi|>4): 250; chains: 1; bounding box: 41×30×46 Å